Protein AF-A0A2G8XX80-F1 (afdb_monomer)

Secondary structure (DSSP, 8-state):
-EEE-SSTTS--EEE-EE-HHHHHHH----SEEEEEEEEHHHHHHHHHHHHT------TTS-SEEEEEEEEESSSSPPPPPHHHHHHTT-TTTT-------HHHHHHHHHHHHH--EE-S-S-S--

pLDDT: mean 95.17, std 4.2, range [72.81, 98.62]

Foldseek 3Di:
DAFADPDPQAGTHDADADACVPCVVVDDFAPDKDFDKDAQQVVQVVVCVVVVHDRDGDPPDDRIDGPDIDRHNDPDPQQDALVLLVCLCPVSRVHVVDDRDPVSSVVNCVVVVVDHHYDNDPDNDD

Structure (mmCIF, N/CA/C/O backbone):
data_AF-A0A2G8XX80-F1
#
_entry.id   AF-A0A2G8XX80-F1
#
loop_
_atom_site.group_PDB
_atom_site.id
_atom_site.type_symbol
_atom_site.label_atom_id
_atom_site.label_alt_id
_atom_site.label_comp_id
_atom_site.label_asym_id
_atom_site.label_entity_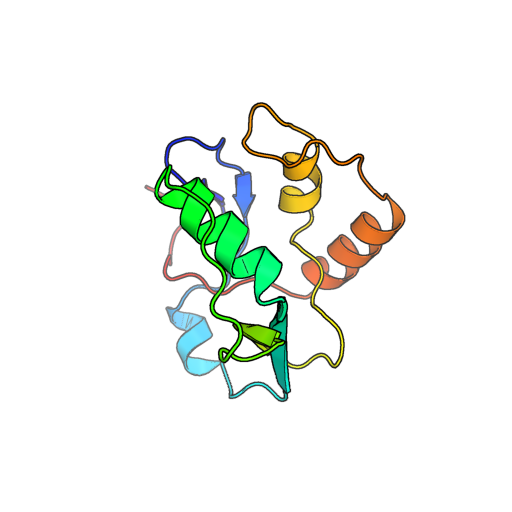id
_atom_site.label_s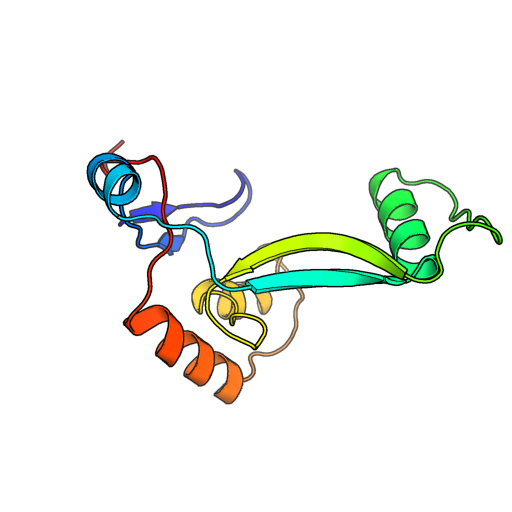eq_id
_atom_site.pdbx_PDB_ins_code
_atom_site.Cartn_x
_atom_site.Cartn_y
_atom_site.Cartn_z
_atom_site.occupancy
_atom_site.B_iso_or_equiv
_atom_site.auth_seq_id
_atom_site.auth_comp_id
_atom_site.auth_asym_id
_atom_site.auth_atom_id
_atom_site.pdbx_PDB_model_num
ATOM 1 N N . SER A 1 1 ? -7.614 10.732 13.153 1.00 97.50 1 SER A N 1
ATOM 2 C CA . SER A 1 1 ? -7.872 10.771 11.696 1.00 97.50 1 SER A CA 1
ATOM 3 C C . SER A 1 1 ? -7.905 12.214 11.244 1.00 97.50 1 SER A C 1
ATOM 5 O O . SER A 1 1 ? -8.338 13.056 12.013 1.00 97.50 1 SER A O 1
ATOM 7 N N . GLY A 1 2 ? -7.461 12.512 10.028 1.00 98.06 2 GLY A N 1
ATOM 8 C CA . GLY A 1 2 ? -7.348 13.879 9.512 1.00 98.06 2 GLY A CA 1
ATOM 9 C C . GLY A 1 2 ? -6.938 13.882 8.042 1.00 98.06 2 GLY A C 1
ATOM 10 O O . GLY A 1 2 ? -6.758 12.812 7.460 1.00 98.06 2 GLY A O 1
ATOM 11 N N . TYR A 1 3 ? -6.802 15.064 7.448 1.00 97.88 3 TYR A N 1
ATOM 12 C CA . TYR A 1 3 ? -6.286 15.217 6.088 1.00 97.88 3 TYR A CA 1
ATOM 13 C C . TYR A 1 3 ? -4.757 15.202 6.125 1.00 97.88 3 TYR A C 1
ATOM 15 O O . TYR A 1 3 ? -4.158 16.011 6.820 1.00 97.88 3 TYR A O 1
ATOM 23 N N . ILE A 1 4 ? -4.134 14.251 5.427 1.00 96.44 4 ILE A N 1
ATOM 24 C CA . ILE A 1 4 ? -2.683 14.022 5.450 1.00 96.44 4 ILE A CA 1
ATOM 25 C C . ILE A 1 4 ? -2.176 13.926 4.009 1.00 96.44 4 ILE A C 1
ATOM 27 O O . ILE A 1 4 ? -2.703 13.137 3.222 1.00 96.44 4 ILE A O 1
ATOM 31 N N . ALA A 1 5 ? -1.150 14.705 3.666 1.00 94.06 5 ALA A N 1
ATOM 32 C CA . ALA A 1 5 ? -0.378 14.538 2.435 1.00 94.06 5 ALA A CA 1
ATOM 33 C C . ALA A 1 5 ? 0.816 13.604 2.694 1.00 94.06 5 ALA A C 1
ATOM 35 O O . ALA A 1 5 ? 1.399 13.624 3.778 1.00 94.06 5 ALA A O 1
ATOM 36 N N . ARG A 1 6 ? 1.199 12.773 1.713 1.00 88.31 6 ARG A N 1
ATOM 37 C CA . ARG A 1 6 ? 2.359 11.861 1.854 1.00 88.31 6 ARG A CA 1
ATOM 38 C C . ARG A 1 6 ? 3.691 12.547 1.538 1.00 88.31 6 ARG A C 1
ATOM 40 O O . ARG A 1 6 ? 4.745 12.058 1.932 1.00 88.31 6 ARG A O 1
ATOM 47 N N . ARG A 1 7 ? 3.629 13.641 0.779 1.00 87.50 7 ARG A N 1
ATOM 48 C CA . ARG A 1 7 ? 4.737 14.491 0.330 1.00 87.50 7 ARG A CA 1
ATOM 49 C C . ARG A 1 7 ? 4.232 15.942 0.282 1.00 87.50 7 ARG A C 1
ATOM 51 O O . ARG A 1 7 ? 3.034 16.122 0.074 1.00 87.50 7 ARG A O 1
ATOM 58 N N . PRO A 1 8 ? 5.093 16.971 0.408 1.00 90.50 8 PRO A N 1
ATOM 59 C CA . PRO A 1 8 ? 4.659 18.377 0.401 1.00 90.50 8 PRO A CA 1
ATOM 60 C C . PRO A 1 8 ? 3.985 18.857 -0.898 1.00 90.50 8 PRO A C 1
ATOM 62 O O . PRO A 1 8 ? 3.429 19.949 -0.923 1.00 90.50 8 PRO A O 1
ATOM 65 N N . ASN A 1 9 ? 4.065 18.070 -1.973 1.00 87.56 9 ASN A N 1
ATOM 66 C CA . ASN A 1 9 ? 3.541 18.367 -3.306 1.00 87.56 9 ASN A CA 1
ATOM 67 C C . ASN A 1 9 ? 2.359 17.467 -3.728 1.00 87.56 9 ASN A C 1
ATOM 69 O O . ASN A 1 9 ? 2.067 17.390 -4.916 1.00 87.56 9 ASN A O 1
ATOM 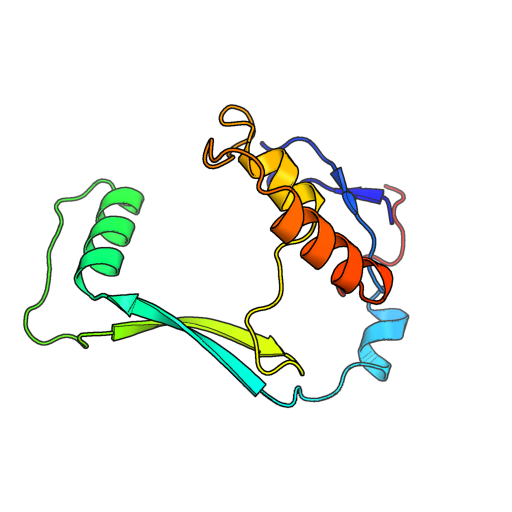73 N N . GLU A 1 10 ? 1.717 16.764 -2.791 1.00 87.69 10 GLU A N 1
ATOM 74 C CA . GLU A 1 10 ? 0.483 15.996 -3.028 1.00 87.69 10 GLU A CA 1
ATOM 75 C C . GLU A 1 10 ? -0.684 16.634 -2.265 1.00 87.69 10 GLU A C 1
ATOM 77 O O . GLU A 1 10 ? -0.502 17.053 -1.117 1.00 87.69 10 GLU A O 1
ATOM 82 N N . LEU A 1 11 ? -1.895 16.646 -2.835 1.00 94.44 11 LEU A N 1
ATOM 83 C CA . LEU A 1 11 ? -3.082 17.071 -2.086 1.00 94.44 11 LEU A CA 1
ATOM 84 C C . LEU A 1 11 ? -3.297 16.208 -0.820 1.00 94.44 11 LEU A C 1
ATOM 86 O O . LEU A 1 11 ? -3.206 14.975 -0.876 1.00 94.44 11 LEU A O 1
ATOM 90 N N . PRO A 1 12 ? -3.618 16.820 0.339 1.00 96.06 12 PRO A N 1
ATOM 91 C CA . PRO A 1 12 ? -3.829 16.089 1.581 1.00 96.06 12 PRO A CA 1
ATOM 92 C C . PRO A 1 12 ? -5.179 15.364 1.569 1.00 96.06 12 PRO A C 1
ATOM 94 O O . PRO A 1 12 ? -6.206 15.927 1.193 1.00 96.06 12 PRO A O 1
ATOM 97 N N . VAL A 1 13 ? -5.200 14.109 2.026 1.00 96.56 13 VAL A N 1
ATOM 98 C CA . VAL A 1 13 ? -6.385 13.242 1.936 1.00 96.56 13 VAL A CA 1
ATOM 99 C C . VAL A 1 13 ? -6.806 12.648 3.278 1.00 96.56 13 VAL A C 1
ATOM 101 O O . VAL A 1 13 ? -5.976 12.358 4.144 1.00 96.56 13 VAL A O 1
ATOM 104 N N . LEU A 1 14 ? -8.117 12.445 3.450 1.00 98.12 14 LEU A N 1
ATOM 105 C CA . LEU A 1 14 ? -8.694 11.917 4.685 1.00 98.12 14 LEU A CA 1
ATOM 106 C C . LEU A 1 14 ? -8.153 10.513 5.000 1.00 98.12 14 LEU A C 1
ATOM 108 O O . LEU A 1 14 ? -8.441 9.538 4.307 1.00 98.12 14 LEU A O 1
ATOM 112 N N . THR A 1 15 ? -7.406 10.424 6.096 1.00 98.00 15 THR A N 1
ATOM 113 C CA . THR A 1 15 ? -6.703 9.225 6.555 1.00 98.00 15 THR A CA 1
ATOM 114 C C . THR A 1 15 ? -7.102 8.902 7.998 1.00 98.00 15 THR A C 1
ATOM 116 O O . THR A 1 15 ? -7.339 9.798 8.816 1.00 98.00 15 THR A O 1
ATOM 119 N N . ARG A 1 16 ? -7.174 7.609 8.343 1.00 98.25 16 ARG A N 1
ATOM 120 C CA . ARG A 1 16 ? -7.390 7.122 9.717 1.00 98.25 16 ARG A CA 1
ATOM 121 C C . ARG A 1 16 ? -6.272 6.172 10.134 1.00 98.25 16 ARG A C 1
ATOM 123 O O . ARG A 1 16 ? -5.787 5.403 9.309 1.00 98.25 16 ARG A O 1
ATOM 130 N N . TRP A 1 17 ? -5.901 6.228 11.405 1.00 98.62 17 TRP A N 1
ATOM 131 C CA . TRP A 1 17 ? -4.782 5.491 11.977 1.00 98.62 17 TRP A CA 1
ATOM 132 C C . TRP A 1 17 ? -5.043 5.176 13.453 1.00 98.62 17 TRP A C 1
ATOM 134 O O . TRP A 1 17 ? -5.864 5.846 14.086 1.00 98.62 17 TRP A O 1
ATOM 144 N N . PHE A 1 18 ? -4.323 4.194 13.989 1.00 98.62 18 PHE A N 1
ATOM 145 C CA . PHE A 1 18 ? -4.113 4.037 15.425 1.00 98.62 18 PHE A CA 1
ATOM 146 C C . PHE A 1 18 ? -2.867 4.831 15.857 1.00 98.62 18 PHE A C 1
ATOM 148 O O . PHE A 1 18 ? -1.849 4.763 15.159 1.00 98.62 18 PHE A O 1
ATOM 155 N N . PRO A 1 19 ?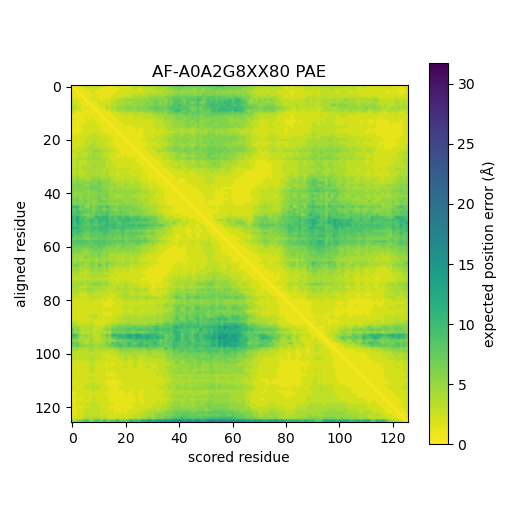 -2.930 5.581 16.971 1.00 98.44 19 PRO A N 1
ATOM 156 C CA . PRO A 1 19 ? -1.784 6.297 17.520 1.00 98.44 19 PRO A CA 1
ATOM 157 C C . PRO A 1 19 ? -0.811 5.348 18.241 1.00 98.44 19 PRO A C 1
ATOM 159 O O . PRO A 1 19 ? -1.189 4.237 18.633 1.00 98.44 19 PRO A O 1
ATOM 162 N N . MET A 1 20 ? 0.437 5.782 18.443 1.00 98.00 20 MET A N 1
ATOM 163 C CA . MET A 1 20 ? 1.467 4.958 19.089 1.00 98.00 20 MET A CA 1
ATOM 164 C C . MET A 1 20 ? 1.191 4.703 20.572 1.00 98.00 20 MET A C 1
ATOM 166 O O . MET A 1 20 ? 1.547 3.628 21.056 1.00 98.00 20 MET A O 1
ATOM 170 N N . SER A 1 21 ? 0.488 5.606 21.266 1.00 98.06 21 SER A N 1
ATOM 171 C CA . SER A 1 21 ? -0.002 5.396 22.638 1.00 98.06 21 SER A CA 1
ATOM 172 C C . SER A 1 21 ? -0.774 4.085 22.831 1.00 98.06 21 SER A C 1
ATOM 174 O O . SER A 1 21 ? -0.646 3.463 23.883 1.00 98.06 21 SER A O 1
ATOM 176 N N . TYR A 1 22 ? -1.517 3.641 21.811 1.00 98.19 22 TYR A N 1
ATOM 177 C CA . TYR A 1 22 ? -2.193 2.341 21.770 1.00 98.19 22 TYR A CA 1
ATOM 178 C C . TYR A 1 22 ? -1.358 1.275 21.047 1.00 98.19 22 TYR A C 1
ATOM 180 O O . TYR A 1 22 ? -1.177 0.168 21.552 1.00 98.19 22 TYR A O 1
ATOM 188 N N . ALA A 1 23 ? -0.837 1.592 19.857 1.00 97.88 23 ALA A N 1
ATOM 189 C CA . ALA A 1 23 ? -0.244 0.589 18.974 1.00 97.88 23 ALA A CA 1
ATOM 190 C C . ALA A 1 23 ? 1.005 -0.088 19.565 1.00 97.88 23 ALA A C 1
ATOM 192 O O . ALA A 1 23 ? 1.223 -1.271 19.309 1.00 97.88 23 ALA A O 1
ATOM 193 N N . LYS A 1 24 ? 1.785 0.616 20.397 1.00 97.12 24 LYS A N 1
ATOM 194 C CA . LYS A 1 24 ? 2.981 0.066 21.063 1.00 97.12 24 LYS A CA 1
ATOM 195 C C . LYS A 1 24 ? 2.691 -1.156 21.955 1.00 97.12 24 LYS A C 1
ATOM 197 O O . LYS A 1 24 ? 3.571 -1.993 22.111 1.00 97.12 24 LYS A O 1
ATOM 202 N N . ASP A 1 25 ? 1.478 -1.255 22.511 1.00 98.12 25 ASP A N 1
ATOM 203 C CA . ASP A 1 25 ? 1.056 -2.345 23.410 1.00 98.12 25 ASP A CA 1
ATOM 204 C C . ASP A 1 25 ? 0.202 -3.408 22.686 1.00 98.12 25 ASP A C 1
ATOM 206 O O . ASP A 1 25 ? -0.111 -4.450 23.260 1.00 98.12 25 ASP A O 1
ATOM 210 N N . ALA A 1 26 ? -0.203 -3.139 21.438 1.00 97.75 26 ALA A N 1
ATOM 211 C CA . ALA A 1 26 ? -1.119 -3.973 20.654 1.00 97.75 26 ALA A CA 1
ATOM 212 C C . ALA A 1 26 ? -0.461 -4.649 19.434 1.00 97.75 26 ALA A C 1
ATOM 214 O O . ALA A 1 26 ? -1.005 -5.618 18.898 1.00 97.75 26 ALA A O 1
ATOM 215 N N . LEU A 1 27 ? 0.687 -4.147 18.968 1.00 97.62 27 LEU A N 1
ATOM 216 C CA . LEU A 1 27 ? 1.444 -4.740 17.866 1.00 97.62 27 LEU A CA 1
ATOM 217 C C . LEU A 1 27 ? 2.199 -5.999 18.311 1.00 97.62 27 LEU A C 1
ATOM 219 O O . LEU A 1 27 ? 2.858 -6.024 19.345 1.00 97.62 27 LEU A O 1
ATOM 223 N N . MET A 1 28 ? 2.149 -7.028 17.466 1.00 97.75 28 MET A N 1
ATOM 224 C CA . MET A 1 28 ? 2.838 -8.309 17.640 1.00 97.75 28 MET A CA 1
ATOM 225 C C . MET A 1 28 ? 3.589 -8.679 16.350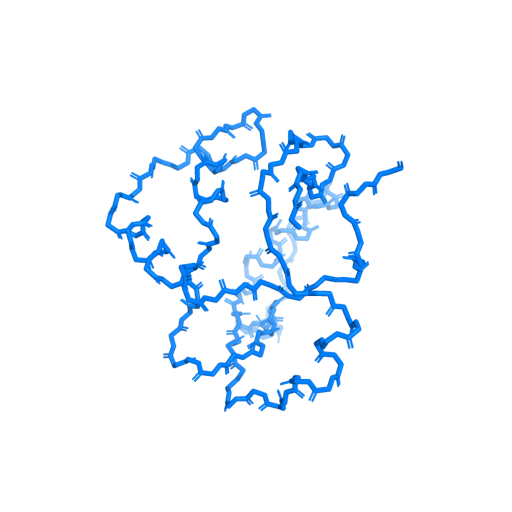 1.00 97.75 28 MET A C 1
ATOM 227 O O . MET A 1 28 ? 3.246 -8.156 15.284 1.00 97.75 28 MET A O 1
ATOM 231 N N . PRO A 1 29 ? 4.588 -9.584 16.401 1.00 98.31 29 PRO A N 1
ATOM 232 C CA . PRO A 1 29 ? 5.241 -10.105 15.202 1.00 98.31 29 PRO A CA 1
ATOM 233 C C . PRO A 1 29 ? 4.224 -10.682 14.210 1.00 98.31 29 PRO A C 1
ATOM 235 O O . PRO A 1 29 ? 3.360 -11.475 14.587 1.00 98.31 29 PRO A O 1
ATOM 238 N N . ALA A 1 30 ? 4.325 -10.276 12.945 1.00 98.06 30 ALA A N 1
ATOM 239 C CA . ALA A 1 30 ? 3.406 -10.714 11.901 1.00 98.06 30 ALA A CA 1
ATOM 240 C C . ALA A 1 30 ? 3.698 -12.153 11.444 1.00 98.06 30 ALA A C 1
ATOM 242 O O . ALA A 1 30 ? 4.843 -12.605 11.473 1.00 98.06 30 ALA A O 1
ATOM 243 N N . ALA A 1 31 ? 2.668 -12.862 10.979 1.00 98.06 31 ALA A N 1
ATOM 244 C CA . ALA A 1 31 ? 2.787 -14.265 10.581 1.00 98.06 31 ALA A CA 1
ATOM 245 C C . ALA A 1 31 ? 3.616 -14.490 9.299 1.00 98.06 31 ALA A C 1
ATOM 247 O O . ALA A 1 31 ? 4.169 -15.577 9.122 1.00 98.06 31 ALA A O 1
ATOM 248 N N . PHE A 1 32 ? 3.705 -13.495 8.407 1.00 98.12 32 PHE A N 1
ATOM 249 C CA . PHE A 1 32 ? 4.381 -13.594 7.111 1.00 98.12 32 PHE A CA 1
ATOM 250 C C . PHE A 1 32 ? 5.183 -12.335 6.759 1.00 98.12 32 PHE A C 1
ATOM 252 O O . PHE A 1 32 ? 4.883 -11.224 7.205 1.00 98.12 32 PHE A O 1
ATOM 259 N N . LEU A 1 33 ? 6.173 -12.524 5.883 1.00 98.12 33 LEU A N 1
ATOM 260 C CA . LEU A 1 33 ? 6.845 -11.458 5.146 1.00 98.12 33 LEU A CA 1
ATOM 261 C C . LEU A 1 33 ? 6.470 -11.581 3.662 1.00 98.12 33 LEU A C 1
ATOM 263 O O . LEU A 1 33 ? 6.820 -12.565 3.012 1.00 98.12 33 LEU A O 1
ATOM 267 N N . ASP A 1 34 ? 5.757 -10.591 3.135 1.00 97.31 34 ASP A N 1
ATOM 268 C CA . ASP A 1 34 ? 5.505 -10.411 1.703 1.00 97.31 34 ASP A CA 1
ATOM 269 C C . ASP A 1 34 ? 6.746 -9.747 1.084 1.00 97.31 34 ASP A C 1
ATOM 271 O O . ASP A 1 34 ? 7.086 -8.603 1.405 1.00 97.31 34 ASP A O 1
ATOM 275 N N . LEU A 1 35 ? 7.484 -10.525 0.284 1.00 97.06 35 LEU A N 1
ATOM 276 C CA . LEU A 1 35 ? 8.764 -10.149 -0.318 1.00 97.06 35 LEU A CA 1
ATOM 277 C C . LEU A 1 35 ? 8.530 -9.685 -1.755 1.00 97.06 35 LEU A C 1
ATOM 279 O O . LEU A 1 35 ? 8.350 -10.501 -2.659 1.00 97.06 35 LEU A O 1
ATOM 283 N N . ILE A 1 36 ? 8.558 -8.372 -1.976 1.00 93.38 36 ILE A N 1
ATOM 284 C CA . ILE A 1 36 ? 8.372 -7.805 -3.312 1.00 93.38 36 ILE A CA 1
ATOM 285 C C . ILE A 1 36 ? 9.706 -7.883 -4.056 1.00 93.38 36 ILE A C 1
ATOM 287 O O . ILE A 1 36 ? 10.691 -7.256 -3.655 1.00 93.38 36 ILE A O 1
ATOM 291 N N . LEU A 1 37 ? 9.730 -8.674 -5.131 1.00 96.44 37 LEU A N 1
ATOM 292 C CA . LEU A 1 37 ? 10.907 -8.905 -5.967 1.00 96.44 37 LEU A CA 1
ATOM 293 C C . LEU A 1 37 ? 10.804 -8.130 -7.281 1.00 96.44 37 LEU A C 1
ATOM 295 O O . LEU A 1 37 ? 9.797 -8.237 -7.980 1.00 96.44 37 LEU A O 1
ATOM 299 N N . TYR A 1 38 ? 11.871 -7.431 -7.661 1.00 97.00 38 TYR A N 1
ATOM 300 C CA . TYR A 1 38 ? 12.052 -6.909 -9.019 1.00 97.00 38 TYR A CA 1
ATOM 301 C C . TYR A 1 38 ? 13.123 -7.701 -9.763 1.00 97.00 38 TYR A C 1
ATOM 303 O O . TYR A 1 38 ? 14.050 -8.242 -9.150 1.00 97.00 38 TYR A O 1
ATOM 311 N N . SER A 1 39 ? 13.001 -7.751 -11.092 1.00 97.94 39 SER A N 1
ATOM 312 C CA . SER A 1 39 ? 14.061 -8.292 -11.939 1.00 97.94 39 SER A CA 1
ATOM 313 C C . SER A 1 39 ? 15.240 -7.323 -11.992 1.00 97.94 39 SER A C 1
ATOM 315 O O . SER A 1 39 ? 15.092 -6.106 -11.817 1.00 97.94 39 SER A O 1
ATOM 317 N N . ARG A 1 40 ? 16.423 -7.863 -12.274 1.00 97.75 40 ARG A N 1
ATOM 318 C CA . ARG A 1 40 ? 17.665 -7.095 -12.398 1.00 97.75 40 ARG A CA 1
ATOM 319 C C . ARG A 1 40 ? 17.557 -5.943 -13.405 1.00 97.75 40 ARG A C 1
ATOM 321 O O . ARG A 1 40 ? 18.053 -4.846 -13.163 1.00 97.75 40 ARG A O 1
ATOM 328 N N . GLU A 1 41 ? 16.871 -6.185 -14.517 1.00 97.44 41 GLU A N 1
ATOM 329 C CA . GLU A 1 41 ? 16.656 -5.230 -15.606 1.00 97.44 41 GLU A CA 1
ATOM 330 C C . GLU A 1 41 ? 15.732 -4.086 -15.182 1.00 97.44 41 GLU A C 1
ATOM 332 O O . GLU A 1 41 ? 15.872 -2.978 -15.691 1.00 97.44 41 GLU A O 1
ATOM 337 N N . GLN A 1 42 ? 14.781 -4.337 -14.275 1.00 95.00 42 GLN A N 1
ATOM 338 C CA . GLN A 1 42 ? 13.903 -3.292 -13.750 1.00 95.00 42 GLN A CA 1
ATOM 339 C C . GLN A 1 42 ? 14.635 -2.411 -12.734 1.00 95.00 42 GLN A C 1
ATOM 341 O O . GLN A 1 42 ? 14.546 -1.189 -12.818 1.00 95.00 42 GLN A O 1
ATOM 346 N N . ILE A 1 43 ? 15.434 -3.014 -11.851 1.00 95.88 43 ILE A N 1
ATOM 347 C CA . ILE A 1 43 ? 16.274 -2.284 -10.889 1.00 95.88 43 ILE A CA 1
ATOM 348 C C . ILE A 1 43 ? 17.261 -1.371 -11.630 1.00 95.88 43 ILE A C 1
ATOM 350 O O . ILE A 1 43 ? 17.328 -0.178 -11.349 1.00 95.88 43 ILE A O 1
ATOM 354 N N . ALA A 1 44 ? 17.951 -1.894 -12.649 1.00 95.75 44 ALA A N 1
ATOM 355 C CA . ALA A 1 44 ? 18.877 -1.108 -13.466 1.00 95.75 44 ALA A CA 1
ATOM 356 C C . ALA A 1 44 ? 18.203 0.066 -14.204 1.00 95.75 44 ALA A C 1
ATOM 358 O O . ALA A 1 44 ? 18.825 1.115 -14.366 1.00 95.75 44 ALA A O 1
ATOM 359 N N . LYS A 1 45 ? 16.940 -0.079 -14.638 1.00 94.38 45 LYS A N 1
ATOM 360 C CA . LYS A 1 45 ? 16.160 1.024 -15.231 1.00 94.38 45 LYS A CA 1
ATOM 361 C 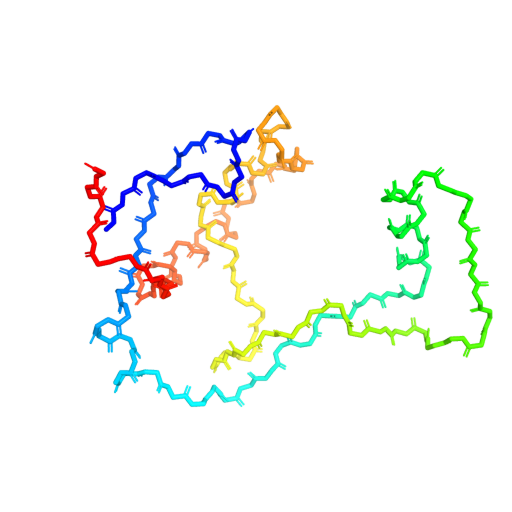C . LYS A 1 45 ? 15.800 2.088 -14.200 1.00 94.38 45 LYS A C 1
ATOM 363 O O . LYS A 1 45 ? 15.958 3.268 -14.487 1.00 94.38 45 LYS A O 1
ATOM 368 N N . GLU A 1 46 ? 15.304 1.688 -13.031 1.00 89.69 46 GLU A N 1
ATOM 369 C CA . GLU A 1 46 ? 14.822 2.634 -12.019 1.00 89.69 46 GLU A CA 1
ATOM 370 C C . GLU A 1 46 ? 15.973 3.413 -11.372 1.00 89.69 46 GLU A C 1
ATOM 372 O O . GLU A 1 46 ? 15.900 4.637 -11.320 1.00 89.69 46 GLU A O 1
ATOM 377 N N . THR A 1 47 ? 17.088 2.763 -11.018 1.00 92.12 47 THR A N 1
ATOM 378 C CA . THR A 1 47 ? 18.289 3.459 -10.513 1.00 92.12 47 THR A CA 1
ATOM 379 C C . THR A 1 47 ? 18.880 4.428 -11.546 1.00 92.12 47 THR A C 1
ATOM 381 O O . THR A 1 47 ? 19.322 5.523 -11.189 1.00 92.12 47 THR A O 1
ATOM 384 N N . ALA A 1 48 ? 18.864 4.060 -12.833 1.00 94.25 48 ALA A N 1
ATOM 385 C CA . ALA A 1 48 ? 19.311 4.939 -13.912 1.00 94.25 48 ALA A CA 1
ATOM 386 C C . ALA A 1 48 ? 18.360 6.126 -14.138 1.00 94.25 48 ALA A C 1
ATOM 388 O O . ALA A 1 48 ? 18.823 7.241 -14.364 1.00 94.25 48 ALA A O 1
ATOM 389 N N . ALA A 1 49 ? 17.043 5.922 -14.026 1.00 90.31 49 ALA A N 1
ATOM 390 C CA . ALA A 1 49 ? 16.055 6.994 -14.137 1.00 90.31 49 ALA A CA 1
ATOM 391 C C . ALA A 1 49 ? 16.113 7.967 -12.945 1.00 90.31 49 ALA A C 1
ATOM 393 O O . ALA A 1 49 ? 16.071 9.177 -13.150 1.00 90.31 49 ALA A O 1
ATOM 394 N N . GLU A 1 50 ? 16.271 7.457 -11.720 1.00 86.00 50 GLU A N 1
ATOM 395 C CA . GLU A 1 50 ? 16.444 8.260 -10.500 1.00 86.00 50 GLU A CA 1
ATOM 396 C C . GLU A 1 50 ? 17.721 9.115 -10.549 1.00 86.00 50 GLU A C 1
ATOM 398 O O . GLU A 1 50 ? 17.703 10.287 -10.176 1.00 86.00 50 GLU A O 1
ATOM 403 N N . SER A 1 51 ? 18.815 8.552 -11.071 1.00 91.56 51 SER A N 1
ATOM 404 C CA . SER A 1 51 ? 20.108 9.244 -11.193 1.00 91.56 51 SER A CA 1
ATOM 405 C C . SER A 1 51 ? 20.256 10.074 -12.479 1.00 91.56 51 SER A C 1
ATOM 407 O O . SER A 1 51 ? 21.248 10.785 -12.629 1.00 91.56 51 SER A O 1
ATOM 409 N N . ASN A 1 52 ? 19.314 9.959 -13.424 1.00 92.62 52 ASN A N 1
ATOM 410 C CA . ASN A 1 52 ? 19.416 10.444 -14.807 1.00 92.62 52 ASN A CA 1
ATOM 411 C C . ASN A 1 52 ? 20.723 10.008 -15.520 1.00 92.62 52 ASN A C 1
ATOM 413 O O . ASN A 1 52 ? 21.436 10.815 -16.121 1.00 92.62 52 ASN A O 1
ATOM 417 N N . THR A 1 53 ? 21.060 8.719 -15.418 1.00 94.69 53 THR A N 1
ATOM 418 C CA . THR A 1 53 ? 22.270 8.098 -15.986 1.00 94.69 53 THR A CA 1
ATOM 419 C C . THR A 1 53 ? 21.940 7.044 -17.051 1.00 94.69 53 THR A C 1
ATOM 421 O O . THR A 1 53 ? 20.782 6.724 -17.319 1.00 94.69 53 THR A O 1
ATOM 424 N N . ALA A 1 54 ? 22.970 6.497 -17.705 1.00 95.38 54 ALA A N 1
ATOM 425 C CA . ALA A 1 54 ? 22.806 5.370 -18.619 1.00 95.38 54 ALA A CA 1
ATOM 426 C C . ALA A 1 54 ? 22.496 4.069 -17.853 1.00 95.38 54 ALA A C 1
ATOM 428 O O . ALA A 1 54 ? 23.100 3.788 -16.818 1.00 95.38 54 ALA A O 1
ATOM 429 N N . ILE A 1 55 ? 21.597 3.245 -18.399 1.00 96.31 55 ILE A N 1
ATOM 430 C CA . ILE A 1 55 ? 21.250 1.934 -17.835 1.00 96.31 55 ILE A CA 1
ATOM 431 C C . ILE A 1 55 ? 22.453 0.990 -17.959 1.00 96.31 55 ILE A C 1
ATOM 433 O O . ILE A 1 55 ? 22.896 0.685 -19.067 1.00 96.31 55 ILE A O 1
ATOM 437 N N . VAL A 1 56 ? 22.942 0.482 -16.826 1.00 96.12 56 VAL A N 1
ATOM 438 C CA . VAL A 1 56 ? 24.005 -0.532 -16.752 1.00 96.12 56 VAL A CA 1
ATOM 439 C C . VAL A 1 56 ? 23.465 -1.760 -16.024 1.00 96.12 56 VAL A C 1
ATOM 441 O O . VAL A 1 56 ? 22.937 -1.650 -14.922 1.00 96.12 56 VAL A O 1
ATOM 444 N N . ILE A 1 57 ? 23.598 -2.936 -16.641 1.00 96.81 57 ILE A N 1
ATOM 445 C CA . ILE A 1 57 ? 23.142 -4.220 -16.093 1.00 96.81 57 ILE A CA 1
ATOM 446 C C . ILE A 1 57 ? 24.370 -5.112 -15.898 1.00 96.81 57 ILE A C 1
ATOM 448 O O . ILE A 1 57 ? 25.002 -5.507 -16.875 1.00 96.81 57 ILE A O 1
ATOM 452 N N . ASP A 1 58 ? 24.700 -5.456 -14.652 1.00 95.56 58 ASP A N 1
ATOM 453 C CA . ASP A 1 58 ? 25.718 -6.475 -14.362 1.00 95.56 58 ASP A CA 1
ATOM 454 C C . ASP A 1 58 ? 25.173 -7.871 -14.729 1.00 95.56 58 ASP A C 1
ATOM 456 O O . ASP A 1 58 ? 24.137 -8.273 -14.193 1.00 95.56 58 ASP A O 1
ATOM 460 N N . PRO A 1 59 ? 25.820 -8.652 -15.615 1.00 96.12 59 PRO A N 1
ATOM 461 C CA . PRO A 1 59 ? 25.378 -10.008 -15.929 1.00 96.12 59 PRO A CA 1
ATOM 462 C C . PRO A 1 59 ? 25.425 -10.978 -14.727 1.00 96.12 59 PRO A C 1
ATOM 464 O O . PRO A 1 59 ? 24.702 -11.978 -14.759 1.00 96.12 59 PRO A O 1
ATOM 467 N N . ASN A 1 60 ? 26.200 -10.680 -13.675 1.00 97.88 60 ASN A N 1
ATOM 468 C CA . ASN A 1 60 ? 26.472 -11.575 -12.539 1.00 97.88 60 ASN A CA 1
ATOM 469 C C . ASN A 1 60 ? 25.602 -11.333 -11.292 1.00 97.88 60 ASN A C 1
ATOM 471 O O . ASN A 1 60 ? 25.552 -12.195 -10.413 1.00 97.88 60 ASN A O 1
ATOM 475 N N . ALA A 1 61 ? 24.910 -10.196 -11.199 1.00 97.19 61 ALA A N 1
ATOM 476 C CA . ALA A 1 61 ? 23.998 -9.892 -10.096 1.00 97.19 61 ALA A CA 1
ATOM 477 C C . ALA A 1 61 ? 22.839 -10.920 -9.998 1.00 97.19 61 ALA A C 1
ATOM 479 O O . ALA A 1 61 ? 22.605 -11.693 -10.932 1.00 97.19 61 ALA A O 1
ATOM 480 N N . PRO A 1 62 ? 22.042 -10.950 -8.913 1.00 98.25 62 PRO A N 1
ATOM 481 C CA . PRO A 1 62 ? 20.845 -11.791 -8.854 1.00 98.25 62 PRO A CA 1
ATOM 482 C C . PRO A 1 62 ? 19.898 -11.538 -10.039 1.00 98.25 62 PRO A C 1
ATOM 484 O O . PRO A 1 62 ? 19.828 -10.425 -10.559 1.00 98.25 62 PRO A O 1
ATOM 487 N N . ALA A 1 63 ? 19.167 -12.563 -10.488 1.00 98.00 63 ALA A N 1
ATOM 488 C CA . ALA A 1 63 ? 18.107 -12.388 -11.492 1.00 98.00 63 ALA A CA 1
ATOM 489 C C . ALA A 1 63 ? 16.886 -11.651 -10.906 1.00 98.00 63 ALA A C 1
ATOM 491 O O . ALA A 1 63 ? 16.228 -10.876 -11.597 1.00 98.00 63 ALA A O 1
ATOM 492 N N . TRP A 1 64 ? 16.635 -11.871 -9.612 1.00 98.38 64 TRP A N 1
ATOM 493 C CA . TRP A 1 64 ? 15.601 -11.231 -8.806 1.00 98.38 64 TRP A CA 1
ATOM 494 C C . TRP A 1 64 ? 16.216 -10.730 -7.502 1.00 98.38 64 TRP A C 1
ATOM 496 O O . TRP A 1 64 ? 16.961 -11.474 -6.861 1.00 98.38 64 TRP A O 1
ATOM 506 N N . SER A 1 65 ? 15.858 -9.517 -7.086 1.00 97.81 65 SER A N 1
ATOM 507 C CA . SER A 1 65 ? 16.259 -8.950 -5.792 1.00 97.81 65 SER A CA 1
ATOM 508 C C . SER A 1 65 ? 15.043 -8.423 -5.037 1.00 97.81 65 SER A C 1
ATOM 510 O O . SER A 1 65 ? 14.094 -7.921 -5.641 1.00 97.81 65 SER A O 1
ATOM 512 N N . ILE A 1 66 ? 15.084 -8.521 -3.708 1.00 97.56 66 ILE A N 1
ATOM 513 C CA . ILE A 1 66 ? 14.067 -7.950 -2.818 1.00 97.56 66 ILE A CA 1
ATOM 514 C C . ILE A 1 66 ? 14.193 -6.424 -2.860 1.00 97.56 66 ILE A C 1
ATOM 516 O O . ILE A 1 66 ? 15.244 -5.896 -2.503 1.00 97.56 66 ILE A O 1
ATOM 520 N N . ILE A 1 67 ? 13.125 -5.730 -3.261 1.00 95.00 67 ILE A N 1
ATOM 521 C CA . ILE A 1 67 ? 13.050 -4.257 -3.232 1.00 95.00 67 ILE A CA 1
ATOM 522 C C . ILE A 1 67 ? 12.159 -3.726 -2.104 1.00 95.00 67 ILE A C 1
ATOM 524 O O . ILE A 1 67 ? 12.276 -2.565 -1.723 1.00 95.00 67 ILE A O 1
ATOM 528 N N . ALA A 1 68 ? 11.309 -4.574 -1.515 1.00 94.38 68 ALA A N 1
ATOM 529 C CA . ALA A 1 68 ? 10.565 -4.258 -0.299 1.00 94.38 68 ALA A CA 1
ATOM 530 C C . ALA A 1 68 ? 10.203 -5.526 0.487 1.00 94.38 68 ALA A C 1
ATOM 532 O O . ALA A 1 68 ? 9.967 -6.591 -0.087 1.00 94.38 68 ALA A O 1
ATOM 533 N N . VAL A 1 69 ? 10.110 -5.382 1.810 1.00 96.06 69 VAL A N 1
ATOM 534 C CA . VAL A 1 69 ? 9.665 -6.421 2.748 1.00 96.06 69 VAL A CA 1
ATOM 535 C C . VAL A 1 69 ? 8.475 -5.876 3.528 1.00 96.06 69 VAL A C 1
ATOM 537 O O . VAL A 1 69 ? 8.595 -4.852 4.200 1.00 96.06 69 VAL A O 1
ATOM 540 N N . LYS A 1 70 ? 7.328 -6.553 3.458 1.00 95.75 70 LYS A N 1
ATOM 541 C CA . LYS A 1 70 ? 6.109 -6.182 4.188 1.00 95.75 70 LYS A CA 1
ATOM 542 C C . LYS A 1 70 ? 5.766 -7.246 5.224 1.00 95.75 70 LYS A C 1
ATOM 544 O O . LYS A 1 70 ? 5.443 -8.372 4.863 1.00 95.75 70 LYS A O 1
ATOM 549 N N . ALA A 1 71 ? 5.792 -6.885 6.503 1.00 97.75 71 ALA A N 1
ATOM 550 C CA . ALA A 1 71 ? 5.250 -7.722 7.571 1.00 97.75 71 ALA A CA 1
ATOM 551 C C . ALA A 1 71 ?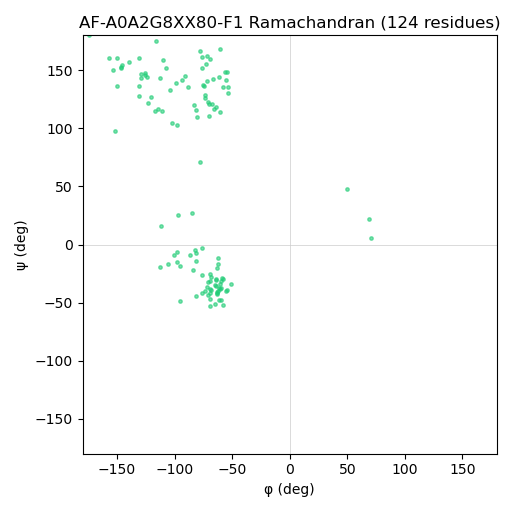 3.711 -7.695 7.529 1.00 97.75 71 ALA A C 1
ATOM 553 O O . ALA A 1 71 ? 3.117 -6.617 7.521 1.00 97.75 71 ALA A O 1
ATOM 554 N N . GLN A 1 72 ? 3.069 -8.865 7.466 1.00 97.31 72 GLN A N 1
ATOM 555 C CA . GLN A 1 72 ? 1.610 -9.003 7.351 1.00 97.31 72 GLN A CA 1
ATOM 556 C C . GLN A 1 72 ? 1.115 -10.369 7.861 1.00 97.31 72 GLN A C 1
ATOM 558 O O . GLN A 1 72 ? 1.888 -11.318 7.970 1.00 97.31 72 GLN A O 1
ATOM 563 N N . ASN A 1 73 ? -0.175 -10.483 8.186 1.00 98.06 73 ASN A N 1
ATOM 564 C CA . ASN A 1 73 ? -0.790 -11.722 8.691 1.00 98.06 73 ASN A CA 1
ATOM 565 C C . ASN A 1 73 ? -1.514 -12.521 7.593 1.00 98.06 73 ASN A C 1
ATOM 567 O O . ASN A 1 73 ? -1.973 -13.642 7.805 1.00 98.06 73 ASN A O 1
ATOM 571 N N . GLU A 1 74 ? -1.600 -11.945 6.402 1.00 96.94 74 GLU A N 1
ATOM 572 C CA . GLU A 1 74 ? -2.323 -12.432 5.245 1.00 96.94 74 GLU A CA 1
ATOM 573 C C . GLU A 1 74 ? -1.381 -13.140 4.260 1.00 96.94 74 GLU A C 1
ATOM 575 O O . GLU A 1 74 ? -0.292 -12.652 3.962 1.00 96.94 74 GLU A O 1
ATOM 580 N N . LYS A 1 75 ? -1.818 -14.267 3.682 1.00 96.31 75 LYS A N 1
ATOM 581 C CA . LYS A 1 75 ? -1.075 -15.005 2.636 1.00 96.31 75 LYS A CA 1
ATOM 582 C C . LYS A 1 75 ? -1.323 -14.473 1.211 1.00 96.31 75 LYS A C 1
ATOM 584 O O . LYS A 1 75 ? -1.266 -15.231 0.248 1.00 96.31 75 LYS A O 1
ATOM 589 N N . TYR A 1 76 ? -1.649 -13.191 1.080 1.00 94.88 76 TYR A N 1
ATOM 590 C CA . TYR A 1 76 ? -1.876 -12.500 -0.190 1.00 94.88 76 TYR A CA 1
ATOM 591 C C . TYR A 1 76 ? -1.412 -11.045 -0.067 1.00 94.88 76 TYR A C 1
ATOM 593 O O . TYR A 1 76 ? -1.420 -10.483 1.029 1.00 94.88 76 TYR A O 1
ATOM 601 N N . SER A 1 77 ? -1.002 -10.415 -1.166 1.00 91.56 77 SER A N 1
ATOM 602 C CA . SER A 1 77 ? -0.539 -9.024 -1.140 1.00 91.56 77 SER A CA 1
ATOM 603 C C . SER A 1 77 ? -1.678 -8.082 -0.727 1.00 91.56 77 SER A C 1
ATOM 605 O O . SER A 1 77 ? -2.698 -8.003 -1.412 1.00 91.56 77 SER A O 1
ATOM 607 N N . LEU A 1 78 ? -1.513 -7.376 0.400 1.00 93.56 78 LEU A N 1
ATOM 608 C CA . LEU A 1 78 ? -2.519 -6.435 0.914 1.00 93.56 78 LEU A CA 1
ATOM 609 C C . LEU A 1 78 ? -2.933 -5.403 -0.153 1.00 93.56 78 LEU A C 1
ATOM 611 O O . LEU A 1 78 ? -2.054 -4.813 -0.790 1.00 93.56 78 LEU A O 1
ATOM 615 N N . PRO A 1 79 ? -4.239 -5.116 -0.312 1.00 94.81 79 PRO A N 1
ATOM 616 C CA . PRO A 1 79 ? -4.698 -4.114 -1.261 1.00 94.81 79 PRO A CA 1
ATOM 617 C C . PRO A 1 79 ? -4.245 -2.713 -0.837 1.00 94.81 79 PRO A C 1
ATOM 619 O O . PRO A 1 79 ? -4.277 -2.361 0.345 1.00 94.81 79 PRO A O 1
ATOM 622 N N . MET A 1 80 ? -3.886 -1.871 -1.809 1.00 93.38 80 MET A N 1
ATOM 623 C CA . MET A 1 80 ? -3.611 -0.449 -1.564 1.00 93.38 80 MET A CA 1
ATOM 624 C C . MET A 1 80 ? -4.820 0.227 -0.903 1.00 93.38 80 MET A C 1
ATOM 626 O O . MET A 1 80 ? -5.958 -0.135 -1.198 1.00 93.38 80 MET A O 1
ATOM 630 N N . ALA A 1 81 ? -4.599 1.234 -0.053 1.00 95.75 81 ALA A N 1
ATOM 631 C CA . ALA A 1 81 ? -5.692 2.011 0.538 1.00 95.75 81 ALA A CA 1
ATOM 632 C C . ALA A 1 81 ? -6.613 2.604 -0.557 1.00 95.75 81 ALA A C 1
ATOM 634 O O . ALA A 1 81 ? -6.087 3.073 -1.573 1.00 95.75 81 ALA A O 1
ATOM 635 N N . PRO A 1 82 ? -7.952 2.659 -0.369 1.00 97.31 82 PRO A N 1
ATOM 636 C CA . PRO A 1 82 ? -8.887 3.039 -1.436 1.00 97.31 82 PRO A CA 1
ATOM 637 C C . PRO A 1 82 ? -8.566 4.405 -2.056 1.00 97.31 82 PRO A C 1
ATOM 639 O O . PRO A 1 82 ? -8.572 4.571 -3.271 1.00 97.31 82 PRO A O 1
ATOM 642 N N . ILE A 1 83 ? -8.179 5.371 -1.220 1.00 96.06 83 ILE A N 1
ATOM 643 C CA . ILE A 1 83 ? -7.785 6.718 -1.645 1.00 96.06 83 ILE A CA 1
ATOM 644 C C . ILE A 1 83 ? -6.518 6.749 -2.516 1.00 96.06 83 ILE A C 1
ATOM 646 O O . ILE A 1 83 ? -6.398 7.597 -3.394 1.00 96.06 83 ILE A O 1
ATOM 650 N N . THR A 1 84 ? -5.595 5.799 -2.339 1.00 93.50 84 THR A N 1
ATOM 651 C CA . THR A 1 84 ? -4.442 5.649 -3.237 1.00 93.50 84 THR A CA 1
ATOM 652 C C . THR A 1 84 ? -4.871 5.095 -4.590 1.00 93.50 84 THR A C 1
ATOM 654 O O . THR A 1 84 ? -4.358 5.558 -5.599 1.00 93.50 84 THR A O 1
ATOM 657 N N . MET A 1 85 ? -5.851 4.188 -4.646 1.00 95.12 85 MET A N 1
ATOM 658 C CA . MET A 1 85 ? -6.400 3.727 -5.927 1.00 95.12 85 MET A CA 1
ATOM 659 C C . MET A 1 85 ? -7.109 4.856 -6.690 1.00 95.12 85 MET A C 1
ATOM 661 O O . MET A 1 85 ? -7.002 4.912 -7.909 1.00 95.12 85 MET A O 1
ATOM 665 N N . LEU A 1 86 ? -7.778 5.775 -5.980 1.00 95.44 86 LEU A N 1
ATOM 666 C CA . LEU A 1 86 ? -8.388 6.969 -6.578 1.00 95.44 86 LEU A CA 1
ATOM 667 C C . LEU A 1 86 ? -7.336 7.972 -7.067 1.00 95.44 86 LEU A C 1
ATOM 669 O O . LEU A 1 86 ? -7.354 8.338 -8.234 1.00 95.44 86 LEU A O 1
ATOM 673 N N . ARG A 1 87 ? -6.376 8.379 -6.224 1.00 94.00 87 ARG A N 1
ATOM 674 C CA . ARG A 1 87 ? -5.306 9.304 -6.649 1.00 94.00 87 ARG A CA 1
ATOM 675 C C . ARG A 1 87 ? -4.474 8.723 -7.798 1.00 94.00 87 ARG A C 1
ATOM 677 O O . ARG A 1 87 ? -4.035 9.471 -8.657 1.00 94.00 87 ARG A O 1
ATOM 684 N N . ASN A 1 88 ? -4.306 7.400 -7.878 1.00 91.38 88 ASN A N 1
ATOM 685 C CA . ASN A 1 88 ? -3.591 6.769 -8.988 1.00 91.38 88 ASN A CA 1
ATOM 686 C C . ASN A 1 88 ? -4.247 6.994 -10.371 1.00 91.38 88 ASN A C 1
ATOM 688 O O . ASN A 1 88 ? -3.545 6.830 -11.367 1.00 91.38 88 ASN A O 1
ATOM 692 N N . THR A 1 89 ? -5.518 7.416 -10.464 1.00 93.75 89 THR A N 1
ATOM 693 C CA . THR A 1 89 ? -6.134 7.822 -11.746 1.00 93.75 89 THR A CA 1
ATOM 694 C C . THR A 1 89 ? -5.791 9.257 -12.164 1.00 93.75 89 THR A C 1
ATOM 696 O O . THR A 1 89 ? -6.064 9.621 -13.303 1.00 93.75 89 THR A O 1
ATOM 699 N N . LEU A 1 90 ? -5.251 10.077 -11.256 1.00 91.38 90 LEU A N 1
ATOM 700 C CA . LEU A 1 90 ? -4.947 11.498 -11.454 1.00 91.38 90 LEU A CA 1
ATOM 701 C C . LEU A 1 90 ? -3.441 11.653 -11.699 1.00 91.38 90 LEU A C 1
ATOM 703 O O . LEU A 1 90 ? -2.641 11.517 -10.774 1.00 91.38 90 LEU A O 1
ATOM 707 N N . ILE A 1 91 ? -3.036 11.896 -12.945 1.00 88.12 91 ILE A N 1
ATOM 708 C CA . ILE A 1 91 ? -1.611 11.976 -13.325 1.00 88.12 91 ILE A CA 1
ATOM 709 C C . ILE A 1 91 ? -0.974 13.226 -12.702 1.00 88.12 91 ILE A C 1
ATOM 711 O O . ILE A 1 91 ? 0.143 13.188 -12.189 1.00 88.12 91 ILE A O 1
ATOM 715 N N . GLU A 1 92 ? -1.735 14.315 -12.688 1.00 88.19 92 GLU A N 1
ATOM 716 C CA . GLU A 1 92 ? -1.426 15.611 -12.095 1.00 88.19 92 GLU A CA 1
ATOM 717 C C . GLU A 1 92 ? -1.122 15.549 -10.584 1.00 88.19 92 GLU A C 1
ATOM 719 O O . GLU A 1 92 ? -0.275 16.300 -10.110 1.00 88.19 92 GLU A O 1
ATOM 724 N N . GLU A 1 93 ? -1.709 14.595 -9.850 1.00 86.56 93 GLU A N 1
ATOM 725 C CA . GLU A 1 93 ? -1.471 14.355 -8.411 1.00 86.56 93 GLU A CA 1
ATOM 726 C C . GLU A 1 93 ? -0.448 13.225 -8.157 1.00 86.56 93 GLU A C 1
ATOM 728 O O . GLU A 1 93 ? -0.480 12.530 -7.134 1.00 86.56 93 GLU A O 1
ATOM 733 N N . GLY A 1 94 ? 0.452 12.982 -9.116 1.00 72.81 94 GLY A N 1
ATOM 734 C CA . GLY A 1 94 ? 1.481 11.941 -9.022 1.00 72.81 94 GLY A CA 1
ATOM 735 C C . GLY A 1 94 ? 0.931 10.510 -9.079 1.00 72.81 94 GLY A C 1
ATOM 736 O O . GLY A 1 94 ? 1.570 9.579 -8.580 1.00 72.81 94 GLY A O 1
ATOM 737 N N . GLY A 1 95 ? -0.265 10.327 -9.642 1.00 80.81 95 GLY A N 1
ATOM 738 C CA . GLY A 1 95 ? -0.843 9.028 -9.958 1.00 80.81 95 GLY A CA 1
ATOM 739 C C . GLY A 1 95 ? -0.254 8.402 -11.225 1.00 80.81 95 GLY A C 1
ATOM 740 O O . GLY A 1 95 ? 0.407 9.054 -12.028 1.00 80.81 95 GLY A O 1
ATOM 741 N N . SER A 1 96 ? -0.513 7.110 -11.426 1.00 82.94 96 SER A N 1
ATOM 742 C CA . SER A 1 96 ? -0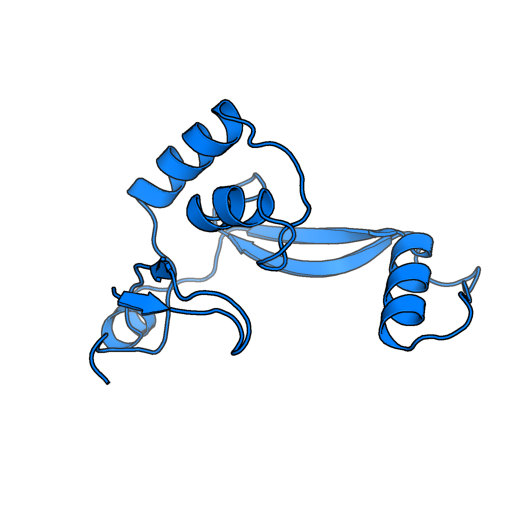.022 6.355 -12.587 1.00 82.94 96 SER A CA 1
ATOM 743 C C . SER A 1 96 ? -0.868 6.525 -13.857 1.00 82.94 96 SER A C 1
ATOM 745 O O . SER A 1 96 ? -0.521 5.961 -14.891 1.00 82.94 96 SER A O 1
ATOM 747 N N . GLY A 1 97 ? -2.002 7.232 -13.785 1.00 85.31 97 GLY A N 1
ATOM 748 C CA . GLY A 1 97 ? -2.968 7.370 -14.883 1.00 85.31 97 GLY A CA 1
ATOM 749 C C . GLY A 1 97 ? -3.753 6.092 -15.201 1.00 85.31 97 GLY A C 1
ATOM 750 O O . GLY A 1 97 ? -4.513 6.053 -16.166 1.00 85.31 97 GLY A O 1
ATOM 751 N N . VAL A 1 98 ? -3.583 5.031 -14.405 1.00 86.44 98 VAL A N 1
ATOM 752 C CA . VAL A 1 98 ? -4.269 3.749 -14.608 1.00 86.44 98 VAL A CA 1
ATOM 753 C C . VAL A 1 98 ? -5.733 3.888 -14.199 1.00 86.44 98 VAL A C 1
ATOM 755 O O . VAL A 1 98 ? -6.032 4.338 -13.095 1.00 86.44 98 VAL A O 1
ATOM 758 N N . ALA A 1 99 ? -6.651 3.480 -15.078 1.00 93.69 99 ALA A N 1
ATOM 759 C CA . ALA A 1 99 ? -8.088 3.542 -14.825 1.00 93.69 99 ALA A CA 1
ATOM 760 C C . ALA A 1 99 ? -8.511 2.682 -13.615 1.00 93.69 99 ALA A C 1
ATOM 762 O O . ALA A 1 99 ? -7.983 1.593 -13.390 1.00 93.69 99 ALA A O 1
ATOM 763 N N . LEU A 1 100 ? -9.498 3.159 -12.849 1.00 95.69 100 LEU A N 1
ATOM 764 C CA . LEU A 1 100 ? -9.933 2.508 -11.611 1.00 95.69 100 LEU A CA 1
ATOM 765 C C . LEU A 1 100 ? -10.656 1.174 -11.863 1.00 95.69 100 LEU A C 1
ATOM 767 O O . LEU A 1 100 ? -11.822 1.155 -12.269 1.00 95.69 100 LEU A O 1
ATOM 771 N N . ASP A 1 101 ? -10.014 0.067 -11.492 1.00 96.88 101 ASP A N 1
ATOM 772 C CA . ASP A 1 101 ? -10.689 -1.216 -11.284 1.00 96.88 101 ASP A CA 1
ATOM 773 C C . ASP A 1 101 ? -11.652 -1.116 -10.083 1.00 96.88 101 ASP A C 1
ATOM 775 O O . ASP A 1 101 ? -11.254 -0.894 -8.933 1.00 96.88 101 ASP A O 1
ATOM 779 N N . ARG A 1 102 ? -12.949 -1.281 -10.365 1.00 97.38 102 ARG A N 1
ATOM 780 C CA . ARG A 1 102 ? -14.041 -1.175 -9.387 1.00 97.38 102 ARG A CA 1
ATOM 781 C C . ARG A 1 102 ? -14.163 -2.395 -8.474 1.00 97.38 102 ARG A C 1
ATOM 783 O O . ARG A 1 102 ? -14.666 -2.246 -7.359 1.00 97.38 102 ARG A O 1
ATOM 790 N N . GLU A 1 103 ? -13.725 -3.574 -8.906 1.00 97.69 103 GLU A N 1
ATOM 791 C CA . GLU A 1 103 ? -13.743 -4.792 -8.093 1.00 97.69 103 GLU A CA 1
ATOM 792 C C . GLU A 1 103 ? -12.542 -4.813 -7.147 1.00 97.69 103 GLU A C 1
ATOM 794 O O . GLU A 1 103 ? -12.720 -5.002 -5.941 1.00 97.69 103 GLU A O 1
ATOM 799 N N . ALA A 1 104 ? -11.348 -4.475 -7.643 1.00 96.06 104 ALA A N 1
ATOM 800 C CA . ALA A 1 104 ? -10.174 -4.270 -6.796 1.00 96.06 104 ALA A CA 1
ATOM 801 C C . ALA A 1 104 ? -10.399 -3.134 -5.775 1.00 96.06 104 ALA A C 1
ATOM 803 O O . ALA A 1 104 ? -10.037 -3.274 -4.605 1.00 96.06 104 ALA A O 1
ATOM 804 N N . TYR A 1 105 ? -11.078 -2.045 -6.165 1.00 97.75 105 TYR A N 1
ATOM 805 C CA . TYR A 1 105 ? -11.479 -0.986 -5.231 1.00 97.75 105 TYR A CA 1
ATOM 806 C C . TYR A 1 105 ? -12.454 -1.492 -4.154 1.00 97.75 105 TYR A C 1
ATOM 808 O O . TYR A 1 105 ? -12.290 -1.177 -2.975 1.00 97.75 105 TYR A O 1
ATOM 816 N N . LYS A 1 106 ? -13.444 -2.322 -4.515 1.00 98.19 106 LYS A N 1
ATOM 817 C CA . LYS A 1 106 ? -14.352 -2.954 -3.540 1.00 98.19 106 LYS A CA 1
ATOM 818 C C . LYS A 1 106 ? -13.613 -3.899 -2.585 1.00 98.19 106 LYS A C 1
ATOM 820 O O . LYS A 1 106 ? -13.880 -3.853 -1.385 1.00 98.19 106 LYS A O 1
ATOM 825 N N . ALA A 1 107 ? -12.662 -4.693 -3.078 1.00 97.50 107 ALA A N 1
ATOM 826 C CA . ALA A 1 107 ? -11.814 -5.555 -2.250 1.00 97.50 107 ALA A CA 1
ATOM 827 C C . ALA A 1 107 ? -10.929 -4.740 -1.286 1.00 97.50 107 ALA A C 1
ATOM 829 O O . ALA A 1 107 ? -10.846 -5.057 -0.099 1.00 97.50 107 ALA A O 1
ATOM 830 N N . SER A 1 108 ? -10.350 -3.632 -1.763 1.00 97.81 108 SER A N 1
ATOM 831 C CA . SER A 1 108 ? -9.639 -2.659 -0.928 1.00 97.81 108 SER A CA 1
ATOM 832 C C . SER A 1 108 ? -10.538 -2.094 0.177 1.00 97.81 108 SER A C 1
ATOM 834 O O . SER A 1 108 ? -10.195 -2.182 1.356 1.00 97.81 108 SER A O 1
ATOM 836 N N . VAL A 1 109 ? -11.728 -1.587 -0.162 1.00 98.25 109 VAL A N 1
ATOM 837 C CA . VAL A 1 109 ? -12.687 -1.064 0.826 1.00 98.25 109 VAL A CA 1
ATOM 838 C C . VAL A 1 109 ? -13.109 -2.137 1.835 1.00 98.25 109 VAL A C 1
ATOM 840 O O . VAL A 1 109 ? -13.250 -1.824 3.016 1.00 98.25 109 VAL A O 1
ATOM 843 N N . ALA A 1 110 ? -13.282 -3.395 1.422 1.00 98.25 110 ALA A N 1
ATOM 844 C CA . ALA A 1 110 ? -13.593 -4.490 2.339 1.00 98.25 110 ALA A CA 1
ATOM 845 C C . ALA A 1 110 ? -12.479 -4.696 3.382 1.00 98.25 110 ALA A C 1
ATOM 847 O O . ALA A 1 110 ? -12.775 -4.732 4.576 1.00 98.25 110 ALA A O 1
ATOM 848 N N . TYR A 1 111 ? -11.213 -4.738 2.952 1.00 98.19 111 TYR A N 1
ATOM 849 C CA . TYR A 1 111 ? -10.062 -4.867 3.849 1.00 98.19 111 TYR A CA 1
ATOM 850 C C . TYR A 1 111 ? -9.894 -3.644 4.769 1.00 98.19 111 TYR A C 1
ATOM 852 O O . TYR A 1 111 ? -9.814 -3.768 5.992 1.00 98.19 111 TYR A O 1
ATOM 860 N N . TRP A 1 112 ? -9.895 -2.438 4.199 1.00 98.25 112 TRP A N 1
ATOM 861 C CA . TRP A 1 112 ? -9.641 -1.191 4.929 1.00 98.25 112 TRP A CA 1
ATOM 862 C C . TRP A 1 112 ? -10.826 -0.702 5.777 1.00 98.25 112 TRP A C 1
ATOM 864 O O . TRP A 1 112 ? -10.685 0.276 6.512 1.00 98.25 112 TRP A O 1
ATOM 874 N N . LYS A 1 113 ? -11.979 -1.388 5.747 1.00 98.38 113 LYS A N 1
ATOM 875 C CA . LYS A 1 113 ? -13.083 -1.173 6.700 1.00 98.38 113 LYS A CA 1
ATOM 876 C C . LYS A 1 113 ? -12.775 -1.726 8.092 1.00 98.38 113 LYS A C 1
ATOM 878 O O . LYS A 1 113 ? -13.103 -1.055 9.071 1.00 98.38 113 LYS A O 1
ATOM 883 N N . THR A 1 114 ? -12.135 -2.891 8.194 1.00 98.31 114 THR A N 1
ATOM 884 C CA . THR A 1 114 ? -11.791 -3.531 9.481 1.00 98.31 114 THR A CA 1
ATOM 885 C C . THR A 1 114 ? -10.372 -3.224 9.953 1.00 98.31 114 THR A C 1
ATOM 887 O O . THR A 1 114 ? -10.098 -3.354 11.140 1.00 98.31 114 THR A O 1
ATOM 890 N N . HIS A 1 115 ? -9.493 -2.765 9.058 1.00 98.50 115 HIS A N 1
ATOM 891 C CA . HIS A 1 115 ? -8.104 -2.421 9.372 1.00 98.50 115 HIS A CA 1
ATOM 892 C C . HIS A 1 115 ? -7.845 -0.905 9.311 1.00 98.50 115 HIS A C 1
ATOM 894 O O . HIS A 1 115 ? -8.580 -0.141 8.673 1.00 98.50 115 HIS A O 1
ATOM 900 N N . ALA A 1 116 ? -6.781 -0.462 9.979 1.00 98.19 116 ALA A N 1
ATOM 901 C CA . ALA A 1 116 ? -6.241 0.894 9.920 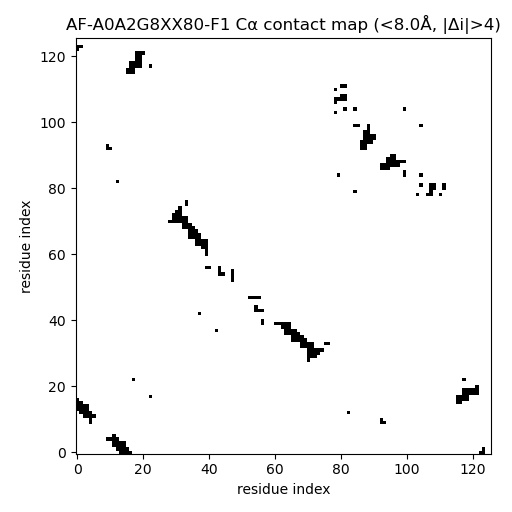1.00 98.19 116 ALA A CA 1
ATOM 902 C C . ALA A 1 116 ? -4.713 0.835 10.072 1.00 98.19 116 ALA A C 1
ATOM 904 O O . ALA A 1 116 ? -4.193 -0.093 10.688 1.00 98.19 116 ALA A O 1
ATOM 905 N N . ILE A 1 117 ? -3.999 1.814 9.511 1.00 97.81 117 ILE A N 1
ATOM 906 C CA . ILE A 1 117 ? -2.542 1.923 9.681 1.00 97.81 117 ILE A CA 1
ATOM 907 C C . ILE A 1 117 ? -2.186 2.360 11.108 1.00 97.81 117 ILE A C 1
ATOM 909 O O . ILE A 1 117 ? -3.015 2.937 11.810 1.00 97.81 117 ILE A O 1
ATOM 913 N N . VAL A 1 118 ? -0.939 2.147 11.515 1.00 98.19 118 VAL A N 1
ATOM 914 C CA . VAL A 1 118 ? -0.353 2.796 12.696 1.00 98.19 118 VAL A CA 1
ATOM 915 C C . VAL A 1 118 ? 0.377 4.063 12.246 1.00 98.19 118 VAL A C 1
ATOM 917 O O . VAL A 1 118 ? 0.974 4.078 11.170 1.00 98.19 118 VAL A O 1
ATOM 920 N N . MET A 1 119 ? 0.303 5.133 13.037 1.00 98.06 119 MET A N 1
ATOM 921 C CA . MET A 1 119 ? 1.007 6.392 12.782 1.00 98.06 119 MET A CA 1
ATOM 922 C C . MET A 1 119 ? 1.322 7.086 14.108 1.00 98.06 119 MET A C 1
ATOM 924 O O . MET A 1 119 ? 0.455 7.175 14.978 1.00 98.06 119 MET A O 1
ATOM 928 N N . ASP A 1 120 ? 2.535 7.620 14.243 1.00 97.88 120 ASP A N 1
ATOM 929 C CA . ASP A 1 120 ? 2.960 8.370 15.429 1.00 97.88 120 ASP A CA 1
ATOM 930 C C . ASP A 1 120 ? 2.401 9.804 15.416 1.00 97.88 120 ASP A C 1
ATOM 932 O O . ASP A 1 120 ? 3.081 10.782 15.111 1.00 97.88 120 ASP A O 1
ATOM 936 N N . LYS A 1 121 ? 1.084 9.906 15.631 1.00 97.38 121 LYS A N 1
ATOM 937 C CA . LYS A 1 121 ? 0.331 11.163 15.696 1.00 97.38 121 LYS A CA 1
ATOM 938 C C . LYS A 1 121 ? -0.889 10.991 16.601 1.00 97.38 121 LYS A C 1
ATOM 940 O O . LYS A 1 121 ? -1.936 10.519 16.162 1.00 97.38 121 LYS A O 1
ATOM 945 N N . GLU A 1 122 ? -0.768 11.404 17.860 1.00 97.56 122 GLU A N 1
ATOM 946 C CA . GLU A 1 122 ? -1.849 11.313 18.858 1.00 97.56 122 GLU A CA 1
ATOM 947 C C . GLU A 1 122 ? -3.077 12.171 18.493 1.00 97.56 122 GLU A C 1
ATOM 949 O O . GLU A 1 122 ? -4.214 11.759 18.712 1.00 97.56 122 GLU A O 1
ATOM 954 N N . SER A 1 123 ? -2.867 13.343 17.878 1.00 97.19 123 SER A N 1
ATOM 955 C CA . SER A 1 123 ? -3.939 14.258 17.462 1.00 97.19 123 SER A CA 1
ATOM 956 C C . SER A 1 123 ? -3.813 14.698 16.005 1.00 97.19 123 SER A C 1
ATOM 958 O O . SER A 1 123 ? -2.723 14.940 15.485 1.00 97.19 123 SER A O 1
ATOM 960 N N . SER A 1 124 ? -4.960 14.834 15.342 1.00 96.94 124 SER A N 1
ATOM 961 C CA . SER A 1 124 ? -5.086 15.400 13.996 1.00 96.94 124 SER A CA 1
ATOM 962 C C . SER A 1 124 ? -5.107 16.926 13.960 1.00 96.94 124 SER A C 1
ATOM 964 O O . SER A 1 124 ? -5.124 17.473 12.865 1.00 96.94 124 SER A O 1
ATOM 966 N N . LEU A 1 125 ? -5.153 17.589 15.117 1.00 96.06 125 LEU A N 1
ATOM 967 C CA . LEU A 1 125 ? -4.959 19.033 15.200 1.00 96.06 125 LEU A CA 1
ATOM 968 C C . LEU A 1 125 ? -3.495 19.389 14.883 1.00 96.06 125 LEU A C 1
ATOM 970 O O . LEU A 1 125 ? -2.604 18.529 14.956 1.00 96.06 125 LEU A O 1
ATOM 974 N N . GLU A 1 126 ? -3.296 20.651 14.519 1.00 87.06 126 GLU A N 1
ATOM 975 C CA . GLU A 1 126 ? -2.019 21.318 14.241 1.00 87.06 126 GLU A CA 1
ATOM 976 C C . GLU A 1 126 ? -1.868 22.511 15.196 1.00 87.06 126 GLU A C 1
ATOM 978 O O . GLU A 1 126 ? -2.917 23.115 15.527 1.00 87.06 126 GLU A O 1
#

Nearest PDB structures (foldseek):
  4fbd-assembly1_A  TM=9.720E-01  e=2.774E-20  Toxoplasma gondii
  4fbd-assembly1_B  TM=8.937E-01  e=1.612E-18  Toxoplasma gondii
  2pd0-assembly2_B  TM=6.962E-01  e=6.520E-11  Cryptosporidium parvum
  2pd0-assembly2_D  TM=6.974E-01  e=9.097E-11  Cryptosporidium parvum

Organism: NCBI:txid1074873

Sequence (126 aa):
SGYIARRPNELPVLTRWFPMSYAKDALMPAAFLDLILYSREQIAKETAAESNTAIVIDPNAPAWSIIAVKAQNEKYSLPMAPITMLRNTLIEEGGSGVALDREAYKASVAYWKTHAIVMDKESSLE

Radius of gyration: 17.9 Å; Cα contacts (8 Å, |Δi|>4): 148; chains: 1; bounding box: 41×36×42 Å

Mean predicted aligned error: 4.01 Å

Solvent-accessible surface area (backbone atoms only — not comparable to full-atom values): 7766 Å² total; per-residue (Å²): 90,39,70,50,48,96,47,100,86,37,81,59,38,85,44,62,54,43,28,48,92,57,44,73,82,69,68,71,90,53,80,37,72,52,70,44,66,43,44,44,71,54,51,26,46,51,57,16,61,76,67,73,52,79,73,62,77,70,90,81,57,65,69,60,44,78,78,46,77,40,78,34,81,59,101,58,87,79,66,64,57,51,68,56,54,55,43,23,45,35,53,91,63,77,22,81,52,49,76,76,57,67,64,62,41,49,53,15,46,60,53,57,70,83,50,69,49,79,42,92,54,88,61,64,75,131

InterPro domains:
  IPR021610 Protein of unknown function DUF3228 [PF11539] (1-118)
  IPR021610 Protein of unknown function DUF3228 [PTHR38666] (1-118)